Protein AF-A0A8I1W9U2-F1 (afdb_monomer_lite)

Sequence (162 aa):
RIPGFEQPWETDFGKPERIVSALDIMTEGPRGGAAFNNEFGRPALLGYFRTYEEEVNSHNGQEVRGYHKPIMLAGSLGNIRENHIQKGEIPVGAKMIVMGRPAMNIGLGGGEAAYMTSGQSQEDLDFASVQRDNPEMERRCQEVIDSCWQLGDDNPILFIHD

Organism: Plesiomonas shigelloides (NCBI:txid703)

InterPro domains:
  IPR036676 PurM-like, C-terminal domain superfamily [G3DSA:3.90.650.10] (55-162)
  IPR036676 PurM-like, C-terminal domain superfamily [SSF56042] (92-162)
  IPR036921 PurM-like, N-terminal domain superfamily [SSF55326] (1-88)

Structure (mmCIF, N/CA/C/O backbone):
data_AF-A0A8I1W9U2-F1
#
_entry.id   AF-A0A8I1W9U2-F1
#
loop_
_atom_site.group_PDB
_atom_site.id
_atom_site.type_symbol
_atom_site.label_atom_id
_atom_site.label_alt_id
_atom_site.label_comp_id
_atom_site.label_asym_id
_atom_site.label_entity_id
_atom_site.label_seq_id
_atom_site.pdbx_PDB_ins_code
_atom_site.Cartn_x
_atom_site.Cartn_y
_atom_site.Cartn_z
_atom_site.occupancy
_atom_site.B_iso_or_equiv
_atom_site.auth_seq_id
_atom_site.auth_comp_id
_atom_site.auth_asym_id
_atom_site.auth_atom_id
_atom_site.pdbx_PDB_model_num
ATOM 1 N N . ARG A 1 1 ? -16.528 2.222 17.257 1.00 96.00 1 ARG A N 1
ATOM 2 C CA . ARG A 1 1 ? -17.354 3.104 18.103 1.00 96.00 1 ARG A CA 1
ATOM 3 C C . ARG A 1 1 ? -17.472 4.473 17.459 1.00 96.00 1 ARG A C 1
ATOM 5 O O . ARG A 1 1 ? -16.553 5.278 17.556 1.00 96.00 1 ARG A O 1
ATOM 12 N N . ILE A 1 2 ? -18.553 4.683 16.709 1.00 97.75 2 ILE A N 1
ATOM 13 C CA . ILE A 1 2 ? -18.865 5.964 16.060 1.00 97.75 2 ILE A CA 1
ATOM 14 C C . ILE A 1 2 ? -19.697 6.792 17.053 1.00 97.75 2 ILE A C 1
ATOM 16 O O . ILE A 1 2 ? -20.717 6.273 17.505 1.00 97.75 2 ILE A O 1
ATOM 20 N N . PRO A 1 3 ? -19.308 8.039 17.384 1.00 97.38 3 PRO A N 1
ATOM 21 C CA . PRO A 1 3 ? -20.066 8.871 18.316 1.00 97.38 3 PRO A CA 1
ATOM 22 C C . PRO A 1 3 ? -21.521 9.072 17.877 1.00 97.38 3 PRO A C 1
ATOM 24 O O . PRO A 1 3 ? -21.775 9.519 16.757 1.00 97.38 3 PRO A O 1
ATOM 27 N N . GLY A 1 4 ? -22.473 8.753 18.756 1.00 98.06 4 GLY A N 1
ATOM 28 C CA . GLY A 1 4 ? -23.911 8.851 18.474 1.00 98.06 4 GLY A CA 1
ATOM 29 C C . GLY A 1 4 ? -24.455 7.747 17.559 1.00 98.06 4 GLY A C 1
ATOM 30 O O . GLY A 1 4 ? -25.597 7.831 17.104 1.00 98.06 4 GLY A O 1
ATOM 31 N N . PHE A 1 5 ? -23.646 6.728 17.271 1.00 98.12 5 PHE A N 1
ATOM 32 C CA . PHE A 1 5 ? -24.029 5.536 16.518 1.00 98.12 5 PHE A CA 1
ATOM 33 C C . PHE A 1 5 ? -23.378 4.273 17.107 1.00 98.12 5 PHE A C 1
ATOM 35 O O . PHE A 1 5 ? -22.994 3.345 16.387 1.00 98.12 5 PHE A O 1
ATOM 42 N N . GLU A 1 6 ? -23.224 4.245 18.428 1.00 98.31 6 GLU A N 1
ATOM 43 C CA . GLU A 1 6 ? -22.674 3.103 19.146 1.00 98.31 6 GLU A CA 1
ATOM 44 C C . GLU A 1 6 ? -23.581 1.877 18.982 1.00 98.31 6 GLU A C 1
ATOM 46 O O . GLU A 1 6 ? -24.810 1.961 19.045 1.00 98.31 6 GLU A O 1
ATOM 51 N N . GLN A 1 7 ? -22.965 0.723 18.750 1.00 98.25 7 GLN A N 1
ATOM 52 C CA . GLN A 1 7 ? -23.675 -0.541 18.588 1.00 98.25 7 GLN A CA 1
ATOM 53 C C . GLN A 1 7 ? -23.706 -1.320 19.911 1.00 98.25 7 GLN A C 1
ATOM 55 O O . GLN A 1 7 ? -22.772 -1.217 20.704 1.00 98.25 7 GLN A O 1
ATOM 60 N N . PRO A 1 8 ? -24.739 -2.145 20.167 1.00 98.19 8 PRO A N 1
ATOM 61 C CA . PRO A 1 8 ? -24.929 -2.794 21.469 1.00 98.19 8 PRO A CA 1
ATOM 62 C C . PRO A 1 8 ? -23.862 -3.837 21.834 1.00 98.19 8 PRO A C 1
ATOM 64 O O . PRO A 1 8 ? -23.809 -4.262 22.983 1.00 98.19 8 PRO A O 1
ATOM 67 N N . TRP A 1 9 ? -23.040 -4.270 20.876 1.00 97.56 9 TRP A N 1
ATOM 68 C CA . TRP A 1 9 ? -21.908 -5.178 21.101 1.00 97.56 9 TRP A CA 1
ATOM 69 C C . TRP A 1 9 ? -20.578 -4.441 21.315 1.00 97.56 9 TRP A C 1
ATOM 71 O O . TRP A 1 9 ? -19.549 -5.080 21.492 1.00 97.56 9 TRP A O 1
ATOM 81 N N . GLU A 1 10 ? -20.548 -3.108 21.237 1.00 98.31 10 GLU A N 1
ATOM 82 C CA . GLU A 1 10 ? -19.311 -2.348 21.405 1.00 98.31 10 GLU A CA 1
ATOM 83 C C . GLU A 1 10 ? -19.058 -2.018 22.881 1.00 98.31 10 GLU A C 1
ATOM 85 O O . GLU A 1 10 ? -19.852 -1.327 23.519 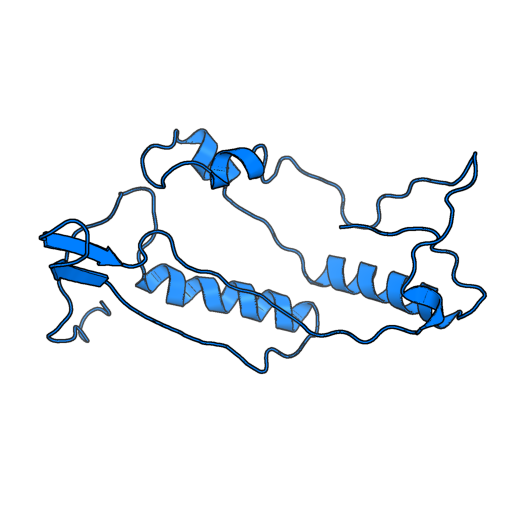1.00 98.31 10 GLU A O 1
ATOM 90 N N . THR A 1 11 ? -17.899 -2.436 23.392 1.00 97.56 11 THR A N 1
ATOM 91 C CA . THR A 1 11 ? -17.420 -2.116 24.747 1.00 97.56 11 THR A CA 1
ATOM 92 C C . THR A 1 11 ? -16.135 -1.285 24.673 1.00 97.56 11 THR A C 1
ATOM 94 O O . THR A 1 11 ? -15.339 -1.431 23.746 1.00 97.56 11 THR A O 1
ATOM 97 N N . ASP A 1 12 ? -15.931 -0.371 25.627 1.00 96.94 12 ASP A N 1
ATOM 98 C CA . ASP A 1 12 ? -14.672 0.371 25.753 1.00 96.94 12 ASP A CA 1
ATOM 99 C C . ASP A 1 12 ? -13.658 -0.386 26.613 1.00 96.94 12 ASP A C 1
ATOM 101 O O . ASP A 1 12 ? -13.767 -0.385 27.838 1.00 96.94 12 ASP A O 1
ATOM 105 N N . PHE A 1 13 ? -12.650 -0.989 25.983 1.00 96.12 13 PHE A N 1
ATOM 106 C CA . PHE A 1 13 ? -11.536 -1.638 26.683 1.00 96.12 13 PHE A CA 1
ATOM 107 C C . PHE A 1 13 ? -10.308 -0.723 26.863 1.00 96.12 13 PHE A C 1
ATOM 109 O O . PHE A 1 13 ? -9.278 -1.160 27.378 1.00 96.12 13 PHE A O 1
ATOM 116 N N . GLY A 1 14 ? -10.402 0.552 26.463 1.00 94.88 14 GLY A N 1
ATOM 117 C CA . GLY A 1 14 ? -9.275 1.482 26.409 1.00 94.88 14 GLY A CA 1
ATOM 118 C C . GLY A 1 14 ? -8.284 1.160 25.284 1.00 94.88 14 GLY A C 1
ATOM 119 O O . GLY A 1 14 ? -8.406 0.166 24.581 1.00 94.88 14 GLY A O 1
ATOM 120 N N . LYS A 1 15 ? -7.275 2.015 25.093 1.00 93.19 15 LYS A N 1
ATOM 121 C CA . LYS A 1 15 ? -6.174 1.803 24.136 1.00 93.19 15 LYS A CA 1
ATOM 122 C C . LYS A 1 15 ? -4.905 2.503 24.632 1.00 93.19 15 LYS A C 1
ATOM 124 O O . LYS A 1 15 ? -5.028 3.476 25.378 1.00 93.19 15 LYS A O 1
ATOM 129 N N . PRO A 1 16 ? -3.697 2.093 24.203 1.00 91.25 16 PRO A N 1
ATOM 130 C CA . PRO A 1 16 ? -2.490 2.880 24.442 1.00 91.25 16 PRO A CA 1
ATOM 131 C C . PRO A 1 16 ? -2.657 4.330 23.956 1.00 91.25 16 PRO A C 1
ATOM 133 O O . PRO A 1 16 ? -3.199 4.574 22.876 1.00 91.25 16 PRO A O 1
ATOM 136 N N . GLU A 1 17 ? -2.177 5.305 24.731 1.00 88.62 17 GLU A N 1
ATOM 137 C CA . GLU A 1 17 ? -2.333 6.734 24.397 1.00 88.62 17 GLU A CA 1
ATOM 138 C C . GLU A 1 17 ? -1.656 7.109 23.073 1.00 88.62 17 GLU A C 1
ATOM 140 O O . GLU A 1 17 ? -2.151 7.958 22.337 1.00 88.62 17 GLU A O 1
ATOM 145 N N . ARG A 1 18 ? -0.557 6.423 22.748 1.00 86.88 18 ARG A N 1
ATOM 146 C CA . ARG A 1 18 ? 0.303 6.689 21.587 1.00 86.88 18 ARG A CA 1
ATOM 147 C C . ARG A 1 18 ? -0.198 6.109 20.266 1.00 86.88 18 ARG A C 1
ATOM 149 O O . ARG A 1 18 ? 0.411 6.356 19.232 1.00 86.88 18 ARG A O 1
ATOM 156 N N . ILE A 1 19 ? -1.284 5.336 20.274 1.00 92.69 19 ILE A N 1
ATOM 157 C CA . ILE A 1 19 ? -1.913 4.852 19.039 1.00 92.69 19 ILE A CA 1
ATOM 158 C C . ILE A 1 19 ? -3.219 5.597 18.786 1.00 92.69 19 ILE A C 1
ATOM 160 O O . ILE A 1 19 ? -3.900 6.025 19.717 1.00 92.69 19 ILE A O 1
ATOM 164 N N . VAL A 1 20 ? -3.604 5.726 17.523 1.00 95.00 20 VAL A N 1
ATOM 165 C CA . VAL A 1 20 ? -4.907 6.283 17.137 1.00 95.00 20 VAL A CA 1
ATOM 166 C C . VAL A 1 20 ? -6.032 5.259 17.330 1.00 95.00 20 VAL A C 1
ATOM 168 O O . VAL A 1 20 ? -5.781 4.073 17.549 1.00 95.00 20 VAL A O 1
ATOM 171 N N . SER A 1 21 ? -7.287 5.709 17.308 1.00 97.25 21 SER A N 1
ATOM 172 C CA . SER A 1 21 ? -8.434 4.807 17.458 1.00 97.25 21 SER A CA 1
ATOM 173 C C . SER A 1 21 ? -8.710 3.996 16.183 1.00 97.25 21 SER A C 1
ATOM 175 O O . SER A 1 21 ? -8.303 4.373 15.084 1.00 97.25 21 SER A O 1
ATOM 177 N N . ALA A 1 22 ? -9.480 2.908 16.304 1.00 97.75 22 ALA A N 1
ATOM 178 C CA . ALA A 1 22 ? -9.975 2.169 15.139 1.00 97.75 22 ALA A CA 1
ATOM 179 C C . ALA A 1 22 ? -10.816 3.054 14.195 1.00 97.75 22 ALA A C 1
ATOM 181 O O . ALA A 1 22 ? -10.777 2.872 12.979 1.00 97.75 22 ALA A O 1
ATOM 182 N N . LEU A 1 23 ? -11.552 4.031 14.741 1.00 98.00 23 LEU A N 1
ATOM 183 C CA . LEU A 1 23 ? -12.321 4.988 13.946 1.00 98.00 23 LEU A CA 1
ATOM 184 C C . LEU A 1 23 ? -11.404 5.912 13.137 1.00 98.00 23 LEU A C 1
ATOM 186 O O . LEU A 1 23 ? -11.641 6.101 11.946 1.00 98.00 23 LEU A O 1
ATOM 190 N N . ASP A 1 24 ? -10.342 6.437 13.750 1.00 98.00 24 ASP A N 1
ATOM 191 C CA . ASP A 1 24 ? -9.373 7.298 13.059 1.00 98.00 24 ASP A CA 1
ATOM 192 C C . ASP A 1 24 ? -8.663 6.533 11.939 1.00 98.00 24 ASP A C 1
ATOM 194 O O . ASP A 1 24 ? -8.550 7.035 10.821 1.00 98.00 24 ASP A O 1
ATOM 198 N N . ILE A 1 25 ? -8.267 5.280 12.199 1.00 97.81 25 ILE A N 1
ATOM 199 C CA . ILE A 1 25 ? -7.661 4.398 11.190 1.00 97.81 25 ILE A CA 1
ATOM 200 C C . ILE A 1 25 ? -8.597 4.235 9.994 1.00 97.81 25 ILE A C 1
ATOM 202 O O . ILE A 1 25 ? -8.159 4.378 8.857 1.00 97.81 25 ILE A O 1
ATOM 206 N N . MET A 1 26 ? -9.883 3.971 10.230 1.00 98.19 26 MET A N 1
ATOM 207 C CA . MET A 1 26 ? -10.856 3.799 9.147 1.00 98.19 26 MET A CA 1
ATOM 208 C C . MET A 1 26 ? -11.291 5.111 8.488 1.00 98.19 26 MET A C 1
ATOM 210 O O . MET A 1 26 ? -11.881 5.076 7.409 1.00 98.19 26 MET A O 1
ATOM 214 N N . THR A 1 27 ? -10.978 6.256 9.092 1.00 97.50 27 THR A N 1
ATOM 215 C CA . THR A 1 27 ? -11.245 7.579 8.518 1.00 97.50 27 THR A CA 1
ATOM 216 C C . THR A 1 27 ? -10.095 8.032 7.620 1.00 97.50 27 THR A C 1
ATOM 218 O O . THR A 1 27 ? -10.331 8.446 6.486 1.00 97.50 27 THR A O 1
ATOM 221 N N . GLU A 1 28 ? -8.852 7.903 8.089 1.00 98.06 28 GLU A N 1
ATOM 222 C CA . GLU A 1 28 ? -7.664 8.417 7.395 1.00 98.06 28 GLU A CA 1
ATOM 223 C C . GLU A 1 28 ? -6.943 7.351 6.557 1.00 98.06 28 GLU A C 1
ATOM 225 O O . GLU A 1 28 ? -6.519 7.619 5.433 1.00 98.06 28 GLU A O 1
ATOM 230 N N . GLY A 1 29 ? -6.859 6.110 7.042 1.00 97.19 29 GLY A N 1
ATOM 231 C CA . GLY A 1 29 ? -6.149 5.018 6.369 1.00 97.19 29 GLY A CA 1
ATOM 232 C C . GLY A 1 29 ? -6.659 4.735 4.950 1.00 97.19 29 GLY A C 1
ATOM 233 O O . GLY A 1 29 ? -5.861 4.758 4.007 1.00 97.19 29 GLY A O 1
ATOM 234 N N . PRO A 1 30 ? -7.977 4.527 4.742 1.00 98.06 30 PRO A N 1
ATOM 235 C CA . PRO A 1 30 ? -8.536 4.340 3.406 1.00 98.06 30 PRO A CA 1
ATOM 236 C C . PRO A 1 30 ? -8.313 5.536 2.477 1.00 98.06 30 PRO A C 1
ATOM 238 O O . PRO A 1 30 ? -8.128 5.332 1.279 1.00 98.06 30 PRO A O 1
ATOM 241 N N . ARG A 1 31 ? -8.293 6.771 3.002 1.00 97.69 31 ARG A N 1
ATOM 242 C CA . ARG A 1 31 ? -8.014 7.975 2.203 1.00 97.69 31 ARG A CA 1
ATOM 243 C C . ARG A 1 31 ? -6.576 7.987 1.708 1.00 97.69 31 ARG A C 1
ATOM 245 O O . ARG A 1 31 ? -6.377 8.228 0.525 1.00 97.69 31 ARG A O 1
ATOM 252 N N . GLY A 1 32 ? -5.606 7.666 2.566 1.00 97.06 32 GLY A N 1
ATOM 253 C CA . GLY A 1 32 ? -4.201 7.542 2.166 1.00 97.06 32 GLY A CA 1
ATOM 254 C C . GLY A 1 32 ? -3.997 6.457 1.105 1.00 97.06 32 GLY A C 1
ATOM 255 O O . GLY A 1 32 ? -3.427 6.715 0.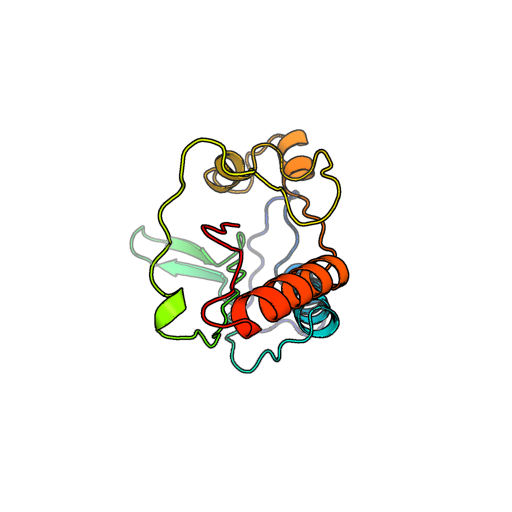047 1.00 97.06 32 GLY A O 1
ATOM 256 N N . GLY A 1 33 ? -4.550 5.259 1.328 1.00 97.00 33 GLY A N 1
ATOM 257 C CA . GLY A 1 33 ? -4.473 4.166 0.351 1.00 97.00 33 GLY A CA 1
ATOM 258 C C . GLY A 1 33 ? -5.150 4.496 -0.988 1.00 97.00 33 GLY A C 1
ATOM 259 O O . GLY A 1 33 ? -4.609 4.192 -2.052 1.00 97.00 33 GLY A O 1
ATOM 260 N N . ALA A 1 34 ? -6.318 5.144 -0.954 1.00 97.81 34 ALA A N 1
ATOM 261 C CA . ALA A 1 34 ? -7.027 5.572 -2.156 1.00 97.81 34 ALA A CA 1
ATOM 262 C C . ALA A 1 34 ? -6.304 6.712 -2.885 1.00 97.81 34 ALA A C 1
ATOM 264 O O . ALA A 1 34 ? -6.200 6.658 -4.106 1.00 97.81 34 ALA A O 1
ATOM 265 N N . ALA A 1 35 ? -5.781 7.708 -2.164 1.00 98.00 35 ALA A N 1
ATOM 266 C CA . ALA A 1 35 ? -4.998 8.799 -2.742 1.00 98.00 35 ALA A CA 1
ATOM 267 C C . ALA A 1 35 ? -3.799 8.246 -3.517 1.00 98.00 35 ALA A C 1
ATOM 269 O O . ALA A 1 35 ? -3.630 8.581 -4.689 1.00 98.00 35 ALA A O 1
ATOM 270 N N . PHE A 1 36 ? -3.066 7.304 -2.914 1.00 98.06 36 PHE A N 1
ATOM 271 C CA . PHE A 1 36 ? -1.962 6.629 -3.583 1.00 98.06 36 PHE A CA 1
ATOM 272 C C . PHE A 1 36 ? -2.410 5.910 -4.858 1.00 98.06 36 PHE A C 1
ATOM 274 O O . PHE A 1 36 ? -1.857 6.152 -5.925 1.00 98.06 36 PHE A O 1
ATOM 281 N N . ASN A 1 37 ? -3.429 5.049 -4.777 1.00 97.38 37 ASN A N 1
ATOM 282 C CA . ASN A 1 37 ? -3.914 4.300 -5.942 1.00 97.38 37 ASN A CA 1
ATOM 283 C C . ASN A 1 37 ? -4.410 5.217 -7.069 1.00 97.38 37 ASN A C 1
ATOM 285 O O . ASN A 1 37 ? -4.152 4.937 -8.239 1.00 97.38 37 ASN A O 1
ATOM 289 N N . ASN A 1 38 ? -5.093 6.309 -6.721 1.00 97.75 38 ASN A N 1
ATOM 290 C CA . ASN A 1 38 ? -5.638 7.262 -7.680 1.00 97.75 38 ASN A CA 1
ATOM 291 C C . ASN A 1 38 ? -4.533 8.049 -8.389 1.00 97.75 38 ASN A C 1
ATOM 293 O O . ASN A 1 38 ? -4.551 8.148 -9.612 1.00 97.75 38 ASN A O 1
ATOM 297 N N . GLU A 1 39 ? -3.581 8.598 -7.634 1.00 98.00 39 GLU A N 1
ATOM 298 C CA . GLU A 1 39 ? -2.505 9.424 -8.187 1.00 98.00 39 GLU A CA 1
ATOM 299 C C . GLU A 1 39 ? -1.454 8.578 -8.921 1.00 98.00 39 GLU A C 1
ATOM 301 O O . GLU A 1 39 ? -0.984 8.973 -9.986 1.00 98.00 39 GLU A O 1
ATOM 306 N N . PHE A 1 40 ? -1.155 7.372 -8.424 1.00 98.25 40 PHE A N 1
ATOM 307 C CA . PHE A 1 40 ? -0.341 6.399 -9.155 1.00 98.25 40 PHE A CA 1
ATOM 308 C C . PHE A 1 40 ? -1.057 5.869 -10.409 1.00 98.25 40 PHE A C 1
ATOM 310 O O . PHE A 1 40 ? -0.418 5.558 -11.411 1.00 98.25 40 PHE A O 1
ATOM 317 N N . GLY A 1 41 ? -2.387 5.769 -10.380 1.00 97.44 41 GLY A N 1
ATOM 318 C CA . GLY A 1 41 ? -3.194 5.354 -11.526 1.00 97.44 41 GLY A CA 1
ATOM 319 C C . GLY A 1 41 ? -3.416 3.843 -11.630 1.00 97.44 41 GLY A C 1
ATOM 320 O O . GLY A 1 41 ? -3.348 3.288 -12.726 1.00 97.44 41 GLY A O 1
ATOM 321 N N . ARG A 1 42 ? -3.720 3.165 -10.513 1.00 97.38 42 ARG A N 1
ATOM 322 C CA . ARG A 1 42 ? -4.167 1.758 -10.517 1.00 97.38 42 ARG A CA 1
ATOM 323 C C . ARG A 1 42 ? -5.537 1.589 -9.846 1.00 97.38 42 ARG A C 1
ATOM 325 O O . ARG A 1 42 ? -5.759 2.144 -8.770 1.00 97.38 42 ARG A O 1
ATOM 332 N N . PRO A 1 43 ? -6.462 0.804 -10.423 1.00 97.69 43 PRO A N 1
ATOM 333 C CA . PRO A 1 43 ? -7.773 0.594 -9.822 1.00 97.69 43 PRO A CA 1
ATOM 334 C C . PRO A 1 43 ? -7.707 -0.374 -8.629 1.00 97.69 43 PRO A C 1
ATOM 336 O O . PRO A 1 43 ? -7.131 -1.458 -8.721 1.00 97.69 43 PRO A O 1
ATOM 339 N N . ALA A 1 44 ? -8.364 -0.017 -7.524 1.00 97.69 44 ALA A N 1
ATOM 340 C CA . ALA A 1 44 ? -8.590 -0.909 -6.386 1.00 97.69 44 ALA A CA 1
ATOM 341 C C . ALA A 1 44 ? -9.942 -1.624 -6.545 1.00 97.69 44 ALA A C 1
ATOM 343 O O . ALA A 1 44 ? -10.994 -1.017 -6.363 1.00 97.69 44 ALA A O 1
ATOM 344 N N . LEU A 1 45 ? -9.911 -2.904 -6.929 1.00 97.50 45 LEU A N 1
ATOM 345 C CA . LEU A 1 45 ? -11.109 -3.647 -7.357 1.00 97.50 45 LEU A CA 1
ATOM 346 C C . LEU A 1 45 ? -11.678 -4.601 -6.301 1.00 97.50 45 LEU A C 1
ATOM 348 O O . LEU A 1 45 ? -12.853 -4.950 -6.362 1.00 97.50 45 LEU A O 1
ATOM 352 N N . LEU A 1 46 ? -10.847 -5.049 -5.360 1.00 96.88 46 LEU A N 1
ATOM 353 C CA . LEU A 1 46 ? -11.216 -5.996 -4.312 1.00 96.88 46 LEU A CA 1
ATOM 354 C C . LEU A 1 46 ? -10.618 -5.545 -2.984 1.00 96.88 46 LEU A C 1
ATOM 356 O O . LEU A 1 46 ? -9.563 -4.915 -2.940 1.00 96.88 46 LEU A O 1
ATOM 360 N N . GLY A 1 47 ? -11.286 -5.909 -1.897 1.00 97.00 47 GLY A N 1
ATOM 361 C CA . GLY A 1 47 ? -10.822 -5.641 -0.547 1.00 97.00 47 GLY A CA 1
ATOM 362 C C . GLY A 1 47 ? -11.712 -6.324 0.477 1.00 97.00 47 GLY A C 1
ATOM 363 O O . GLY A 1 47 ? -12.755 -6.889 0.144 1.00 97.00 47 GLY A O 1
ATOM 364 N N . TYR A 1 48 ? -11.297 -6.261 1.735 1.00 98.25 48 TYR A N 1
ATOM 365 C CA . TYR A 1 48 ? -12.133 -6.644 2.861 1.00 98.25 48 TYR A CA 1
ATOM 366 C C . TYR A 1 48 ? -12.017 -5.588 3.953 1.00 98.25 48 TYR A C 1
ATOM 368 O O . TYR A 1 48 ? -11.021 -4.874 4.052 1.00 98.25 48 TYR A O 1
ATOM 376 N N . PHE A 1 49 ? -13.042 -5.519 4.789 1.00 98.31 49 PHE A N 1
ATOM 377 C CA . PHE A 1 49 ? -13.049 -4.693 5.981 1.00 98.31 49 PHE A CA 1
ATOM 378 C C . PHE A 1 49 ? -13.631 -5.515 7.127 1.00 98.31 49 PHE A C 1
ATOM 380 O O . PHE A 1 49 ? -14.680 -6.143 6.979 1.00 98.31 49 PHE A O 1
ATOM 387 N N . ARG A 1 50 ? -12.917 -5.555 8.255 1.00 98.38 50 ARG A N 1
ATOM 388 C CA . ARG A 1 50 ? -13.327 -6.280 9.457 1.00 98.38 50 ARG A CA 1
ATOM 389 C C . ARG A 1 50 ? -13.091 -5.413 10.682 1.00 98.38 50 ARG A C 1
ATOM 391 O O . ARG A 1 50 ? -11.970 -4.970 10.909 1.00 98.38 50 ARG A O 1
ATOM 398 N N . THR A 1 51 ? -14.123 -5.271 11.503 1.00 98.25 51 THR A N 1
ATOM 399 C CA . THR A 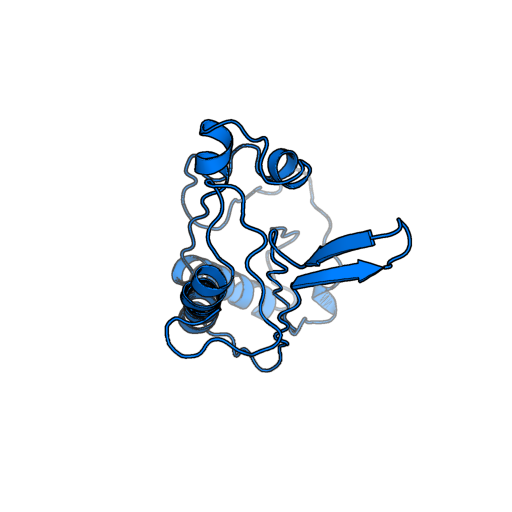1 51 ? -13.990 -4.866 12.902 1.00 98.25 51 THR A CA 1
ATOM 400 C C . THR A 1 51 ? -14.101 -6.102 13.788 1.00 98.25 51 THR A C 1
ATOM 402 O O . THR A 1 51 ? -14.889 -7.010 13.517 1.00 98.25 51 THR A O 1
ATOM 405 N N . TYR A 1 52 ? -13.255 -6.173 14.810 1.00 98.38 52 TYR A N 1
ATOM 406 C CA . TYR A 1 52 ? -13.351 -7.171 15.868 1.00 98.38 52 TYR A CA 1
ATOM 407 C C . TYR A 1 52 ? -12.581 -6.661 17.082 1.00 98.38 52 TYR A C 1
ATOM 409 O O . TYR A 1 52 ? -11.398 -6.332 16.968 1.00 98.38 52 TYR A O 1
ATOM 417 N N . GLU A 1 53 ? -13.264 -6.584 18.211 1.00 98.38 53 GLU A N 1
ATOM 418 C CA . GLU A 1 53 ? -12.719 -6.247 19.519 1.00 98.38 53 GLU A CA 1
ATOM 419 C C . GLU A 1 53 ? -13.721 -6.768 20.543 1.00 98.38 53 GLU A C 1
ATOM 421 O O . GLU A 1 53 ? -14.852 -6.292 20.574 1.00 98.38 53 GLU A O 1
ATOM 426 N N . GLU A 1 54 ? -13.348 -7.795 21.300 1.00 98.06 54 GLU A N 1
ATOM 427 C CA . GLU A 1 54 ? -14.252 -8.399 22.275 1.00 98.06 54 GLU A CA 1
ATOM 428 C C . GLU A 1 54 ? -13.482 -9.106 23.389 1.00 98.06 54 GLU A C 1
ATOM 430 O O . GLU A 1 54 ? -12.400 -9.660 23.158 1.00 98.06 54 GLU A O 1
ATOM 435 N N . GLU A 1 55 ? -14.066 -9.127 24.583 1.00 98.00 55 GLU A N 1
ATOM 436 C CA . GLU A 1 55 ? -13.638 -10.003 25.665 1.00 98.00 55 GLU A CA 1
ATOM 437 C C . GLU A 1 55 ? -14.201 -11.412 25.443 1.00 98.00 55 GLU A C 1
ATOM 439 O O . GLU A 1 55 ? -15.406 -11.654 25.501 1.00 98.00 55 GLU A O 1
ATOM 444 N N . VAL A 1 56 ? -13.319 -12.371 25.172 1.00 97.81 56 VAL A N 1
ATOM 445 C CA . VAL A 1 56 ? -13.705 -13.732 24.793 1.00 97.81 56 VAL A CA 1
ATOM 446 C C . VAL A 1 56 ? -12.978 -14.775 25.623 1.00 97.81 56 VAL A C 1
ATOM 448 O O . VAL A 1 56 ? -11.824 -14.598 26.005 1.00 97.81 56 VAL A O 1
ATOM 451 N N . ASN A 1 57 ? -13.638 -15.912 25.850 1.00 97.81 57 ASN A N 1
ATOM 452 C CA . ASN A 1 57 ? -12.971 -17.113 26.343 1.00 97.81 57 ASN A CA 1
ATOM 453 C C . ASN A 1 57 ? -12.317 -17.843 25.162 1.00 97.81 57 ASN A C 1
ATOM 455 O O . ASN A 1 57 ? -12.970 -18.590 24.431 1.00 97.81 57 ASN A O 1
ATOM 459 N N . SER A 1 58 ? -11.040 -17.556 24.947 1.00 96.88 58 SER A N 1
ATOM 460 C CA . SER A 1 58 ? -10.222 -18.043 23.839 1.00 96.88 58 SER A CA 1
ATOM 461 C C . SER A 1 58 ? -9.201 -19.070 24.358 1.00 96.88 58 SER A C 1
ATOM 463 O O . SER A 1 58 ? -9.308 -19.594 25.466 1.00 96.88 58 SER A O 1
ATOM 465 N N . HIS A 1 59 ? -8.214 -19.430 23.542 1.00 96.25 59 HIS A N 1
ATOM 466 C CA . HIS A 1 59 ? -7.229 -20.468 23.847 1.00 96.25 59 HIS A CA 1
ATOM 467 C C . HIS A 1 59 ? -6.412 -20.204 25.123 1.00 96.25 59 HIS A C 1
ATOM 469 O O . HIS A 1 59 ? -5.887 -21.153 25.698 1.00 96.25 59 HIS A O 1
ATOM 475 N N . ASN A 1 60 ? -6.310 -18.945 25.565 1.00 96.62 60 ASN A N 1
ATOM 476 C CA . ASN A 1 60 ? -5.598 -18.543 26.780 1.00 96.62 60 ASN A CA 1
ATOM 477 C C . ASN A 1 60 ? -6.545 -18.096 27.916 1.00 96.62 60 ASN A C 1
ATOM 479 O O . ASN A 1 60 ? -6.166 -17.302 28.773 1.00 96.62 60 ASN A O 1
ATOM 483 N N . GLY A 1 61 ? -7.786 -18.593 27.923 1.00 97.12 61 GLY A N 1
ATOM 484 C CA . GLY A 1 61 ? -8.808 -18.196 28.891 1.00 97.12 61 GLY A CA 1
ATOM 485 C C . GLY A 1 61 ? -9.525 -16.909 28.484 1.00 97.12 61 GLY A C 1
ATOM 486 O O . GLY A 1 61 ? -9.677 -16.630 27.296 1.00 97.12 61 GLY A O 1
ATOM 487 N N . GLN A 1 62 ? -9.997 -16.147 29.472 1.00 97.44 62 GLN A N 1
ATOM 488 C CA . GLN A 1 62 ? -10.711 -14.890 29.253 1.00 97.44 62 GLN A CA 1
ATOM 489 C C . GLN A 1 62 ? -9.721 -13.766 28.925 1.00 97.44 62 GLN A C 1
ATOM 491 O O . GLN A 1 62 ? -8.857 -13.430 29.733 1.00 97.44 62 GLN A O 1
ATOM 496 N N . GLU A 1 63 ? -9.824 -13.213 27.721 1.00 97.25 63 GLU A N 1
ATOM 497 C CA . GLU A 1 63 ? -8.904 -12.204 27.198 1.00 97.25 63 GLU A CA 1
ATOM 498 C C . GLU A 1 63 ? -9.613 -11.275 26.206 1.00 97.25 63 GLU A C 1
ATOM 500 O O . GLU A 1 63 ? -10.536 -11.683 25.500 1.00 97.25 63 GLU A O 1
ATOM 505 N N . VAL A 1 64 ? -9.149 -10.027 26.107 1.00 97.00 64 VAL A N 1
ATOM 506 C CA . VAL A 1 64 ? -9.608 -9.098 25.067 1.00 97.00 64 VAL A CA 1
ATOM 507 C C . VAL A 1 64 ? -8.849 -9.389 23.776 1.00 97.00 64 VAL A C 1
ATOM 509 O O . VAL A 1 64 ? -7.617 -9.345 23.733 1.00 97.00 64 VAL A O 1
ATOM 512 N N . ARG A 1 65 ? -9.581 -9.695 22.704 1.00 97.62 65 ARG A N 1
ATOM 513 C CA . ARG A 1 65 ? -9.027 -10.010 21.383 1.00 97.62 65 ARG A CA 1
ATOM 514 C C . ARG A 1 65 ? -9.553 -9.018 20.364 1.00 97.62 65 ARG A C 1
ATOM 516 O O . ARG A 1 65 ? -10.757 -8.840 20.228 1.00 97.62 65 ARG A O 1
ATOM 523 N N . GLY A 1 66 ? -8.648 -8.410 19.609 1.00 97.19 66 GLY A N 1
ATOM 524 C CA . GLY A 1 66 ? -9.002 -7.418 18.603 1.00 97.19 66 GLY A CA 1
ATOM 525 C C . GLY A 1 66 ? -7.796 -6.886 17.842 1.00 97.19 66 GLY A C 1
ATOM 526 O O . GLY A 1 66 ? -6.719 -7.484 17.867 1.00 97.19 66 GLY A O 1
ATOM 527 N N . TYR A 1 67 ? -7.990 -5.756 17.166 1.00 97.31 67 TYR A N 1
ATOM 528 C CA . TYR A 1 67 ? -7.024 -5.185 16.221 1.00 97.31 67 TYR A CA 1
ATOM 529 C C . TYR A 1 67 ? -6.594 -3.753 16.581 1.00 97.31 67 TYR A C 1
ATOM 531 O O . TYR A 1 67 ? -6.650 -2.858 15.742 1.00 97.31 67 TYR A O 1
ATOM 539 N N . HIS A 1 68 ? -6.125 -3.526 17.817 1.00 95.38 68 HIS A N 1
ATOM 540 C CA . HIS A 1 68 ? -5.488 -2.248 18.187 1.00 95.38 68 HIS A CA 1
ATOM 541 C C . HIS A 1 68 ? -4.250 -1.937 17.337 1.00 95.38 68 HIS A C 1
ATOM 543 O O . HIS A 1 68 ? -4.066 -0.802 16.908 1.00 95.38 68 HIS A O 1
ATOM 549 N N . LYS A 1 69 ? -3.434 -2.955 17.036 1.00 95.06 69 LYS A N 1
ATOM 550 C CA . LYS A 1 69 ? -2.501 -2.916 15.905 1.00 95.06 69 LYS A CA 1
ATOM 551 C C . LYS A 1 69 ? -3.286 -3.392 14.673 1.00 95.06 69 LYS A C 1
ATOM 553 O O . LYS A 1 69 ? -3.661 -4.568 14.636 1.00 95.06 69 LYS A O 1
ATOM 558 N N . PRO A 1 70 ? -3.603 -2.512 13.708 1.00 96.38 70 PRO A N 1
ATOM 559 C CA . PRO A 1 70 ? -4.497 -2.857 12.612 1.00 96.38 70 PRO A CA 1
ATOM 560 C C . PRO A 1 70 ? -3.823 -3.784 11.600 1.00 96.38 70 PRO A C 1
ATOM 562 O O . PRO A 1 70 ? -2.597 -3.839 11.490 1.00 96.38 70 PRO A O 1
ATOM 565 N N . ILE A 1 71 ? -4.647 -4.449 10.791 1.00 97.25 71 ILE A N 1
ATOM 566 C CA . ILE A 1 71 ? -4.201 -5.046 9.533 1.00 97.25 71 ILE A CA 1
ATOM 567 C C . ILE A 1 71 ? -4.457 -4.018 8.430 1.00 97.25 71 ILE A C 1
ATOM 569 O O . ILE A 1 71 ? -5.600 -3.811 8.027 1.00 97.25 71 ILE A O 1
ATOM 573 N N . MET A 1 72 ? -3.394 -3.373 7.953 1.00 96.81 72 MET A N 1
ATOM 574 C CA . MET A 1 72 ? -3.418 -2.563 6.735 1.00 96.81 72 MET A CA 1
ATOM 575 C C . MET A 1 72 ? -2.817 -3.415 5.616 1.00 96.81 72 MET A C 1
ATOM 577 O O . MET A 1 72 ? -1.649 -3.791 5.684 1.00 96.81 72 MET A O 1
ATOM 581 N N . LEU A 1 73 ? -3.643 -3.799 4.641 1.00 96.38 73 LEU A N 1
ATOM 582 C CA . LEU A 1 73 ? -3.273 -4.746 3.592 1.00 96.38 73 LEU A CA 1
ATOM 583 C C . LEU A 1 73 ? -3.364 -4.083 2.219 1.00 96.38 73 LEU A C 1
ATOM 585 O O . LEU A 1 73 ? -4.381 -3.481 1.878 1.00 96.38 73 LEU A O 1
ATOM 589 N N . ALA A 1 74 ? -2.317 -4.262 1.417 1.00 95.56 74 ALA A N 1
ATOM 590 C CA . ALA A 1 74 ? -2.267 -3.857 0.020 1.00 95.56 74 ALA A CA 1
ATOM 591 C C . ALA A 1 74 ? -1.735 -5.014 -0.835 1.00 95.56 74 ALA A C 1
ATOM 593 O O . ALA A 1 74 ? -0.819 -5.729 -0.438 1.00 95.56 74 ALA A O 1
ATOM 594 N N . GLY A 1 75 ? -2.319 -5.194 -2.016 1.00 95.25 75 GLY A N 1
ATOM 595 C CA . GLY A 1 75 ? -1.914 -6.199 -2.993 1.00 95.25 75 GLY A CA 1
ATOM 596 C C . GLY A 1 75 ? -2.304 -5.748 -4.395 1.00 95.25 75 GLY A C 1
ATOM 597 O O . GLY A 1 75 ? -3.164 -4.880 -4.555 1.00 95.25 75 GLY A O 1
ATOM 598 N N . SER A 1 76 ? -1.657 -6.304 -5.416 1.00 94.62 76 SER A N 1
ATOM 599 C CA . SER A 1 76 ? -1.957 -5.974 -6.810 1.00 94.62 76 SER A CA 1
ATOM 600 C C . SER A 1 76 ? -1.616 -7.128 -7.748 1.00 94.62 76 SER A C 1
ATOM 602 O O . SER A 1 76 ? -0.932 -8.075 -7.362 1.00 94.62 76 SER A O 1
ATOM 604 N N . LEU A 1 77 ? -2.116 -7.034 -8.977 1.00 95.69 77 LEU A N 1
ATOM 605 C CA . LEU A 1 77 ? -1.745 -7.895 -10.092 1.00 95.69 77 LEU A CA 1
ATOM 606 C C . LEU A 1 77 ? -1.105 -7.022 -11.170 1.00 95.69 77 LEU A C 1
ATOM 608 O O . LEU A 1 77 ? -1.538 -5.890 -11.389 1.00 95.69 77 LEU A O 1
ATOM 612 N N . GLY A 1 78 ? -0.101 -7.565 -11.848 1.00 96.69 78 GLY A N 1
ATOM 613 C CA . GLY A 1 78 ? 0.566 -6.935 -12.981 1.00 96.69 78 GLY A CA 1
ATOM 614 C C . GLY A 1 78 ? 0.763 -7.938 -14.111 1.00 96.69 78 GLY A C 1
ATOM 615 O O . GLY A 1 78 ? 0.681 -9.148 -13.898 1.00 96.69 78 GLY A O 1
ATOM 616 N N . ASN A 1 79 ? 1.024 -7.430 -15.312 1.00 98.19 79 ASN A N 1
ATOM 617 C CA . ASN A 1 79 ? 1.407 -8.246 -16.461 1.00 98.19 79 ASN A CA 1
ATOM 618 C C . ASN A 1 79 ? 2.922 -8.180 -16.655 1.00 98.19 79 ASN A C 1
ATOM 620 O O . ASN A 1 79 ? 3.537 -7.149 -16.397 1.00 98.19 79 ASN A O 1
ATOM 624 N N . ILE A 1 80 ? 3.509 -9.263 -17.158 1.00 98.12 80 ILE A N 1
ATOM 625 C CA . ILE A 1 80 ? 4.936 -9.346 -17.469 1.00 98.12 80 ILE A CA 1
ATOM 626 C C . ILE A 1 80 ? 5.137 -10.137 -18.763 1.00 98.12 80 ILE A C 1
ATOM 628 O O . ILE A 1 80 ? 4.388 -11.074 -19.046 1.00 98.12 80 ILE A O 1
ATOM 632 N N . ARG A 1 81 ? 6.130 -9.750 -19.572 1.00 97.12 81 ARG A N 1
ATOM 633 C CA . ARG A 1 81 ? 6.553 -10.532 -20.743 1.00 97.12 81 ARG A CA 1
ATOM 634 C C . ARG A 1 81 ? 7.397 -11.720 -20.291 1.00 97.12 81 ARG A C 1
ATOM 636 O O . ARG A 1 81 ? 8.232 -11.575 -19.405 1.00 97.12 81 ARG A O 1
ATOM 643 N N . GLU A 1 82 ? 7.227 -12.866 -20.943 1.00 97.50 82 GLU A N 1
ATOM 644 C CA . GLU A 1 82 ? 7.916 -14.114 -20.581 1.00 97.50 82 GLU A CA 1
ATOM 645 C C . GLU A 1 82 ? 9.445 -13.956 -20.513 1.00 97.50 82 GLU A C 1
ATOM 647 O O . GLU A 1 82 ? 10.062 -14.330 -19.515 1.00 97.50 82 GLU A O 1
ATOM 652 N N . ASN A 1 83 ? 10.037 -13.283 -21.506 1.00 95.94 83 ASN A N 1
ATOM 653 C CA . ASN A 1 83 ? 11.483 -13.034 -21.583 1.00 95.94 83 ASN A CA 1
ATOM 654 C C . ASN A 1 83 ? 12.030 -12.134 -20.457 1.00 95.94 83 ASN A C 1
ATOM 656 O O . ASN A 1 83 ? 13.243 -12.015 -20.318 1.00 95.94 83 ASN A O 1
ATOM 660 N N . HIS A 1 84 ? 11.170 -11.492 -19.660 1.00 97.56 84 HIS A N 1
ATOM 661 C CA . HIS A 1 84 ? 11.565 -10.605 -18.558 1.00 97.56 84 HIS A CA 1
ATOM 662 C C . HIS A 1 84 ? 11.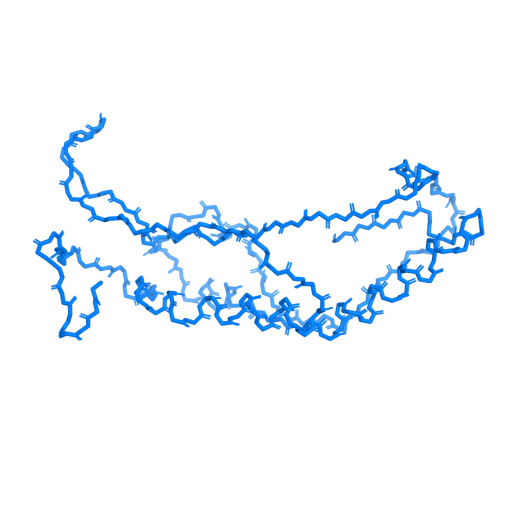241 -11.185 -17.173 1.00 97.56 84 HIS A C 1
ATOM 664 O O . HIS A 1 84 ? 11.437 -10.503 -16.171 1.00 97.56 84 HIS A O 1
ATOM 670 N N . ILE A 1 85 ? 10.758 -12.434 -17.090 1.00 97.69 85 ILE A N 1
ATOM 671 C CA . ILE A 1 85 ? 10.452 -13.099 -15.809 1.00 97.69 85 ILE A CA 1
ATOM 672 C C . ILE A 1 85 ? 11.732 -13.427 -15.033 1.00 97.69 85 ILE A C 1
ATOM 674 O O . ILE A 1 85 ? 11.799 -13.229 -13.820 1.00 97.69 85 ILE A O 1
ATOM 678 N N . GLN A 1 86 ? 12.740 -13.966 -15.721 1.00 97.69 86 GLN A N 1
ATOM 679 C CA . GLN A 1 86 ? 14.018 -14.317 -15.106 1.00 97.69 86 GLN A CA 1
ATOM 680 C C . GLN A 1 86 ? 14.936 -13.098 -15.091 1.00 97.69 86 GLN A C 1
ATOM 682 O O . GLN A 1 86 ? 15.039 -12.377 -16.083 1.00 97.69 86 GLN A O 1
ATOM 687 N N . LYS A 1 87 ? 15.618 -12.871 -13.966 1.00 96.25 87 LYS A N 1
ATOM 688 C CA . LYS A 1 87 ? 16.592 -11.781 -13.864 1.00 96.25 87 LYS A CA 1
ATOM 689 C C . LYS A 1 87 ? 17.816 -12.082 -14.733 1.00 96.25 87 LYS A C 1
ATOM 691 O O . LYS A 1 87 ? 18.235 -13.235 -14.827 1.00 96.25 87 LYS A O 1
ATOM 696 N N . GLY A 1 88 ? 18.385 -11.045 -15.344 1.00 92.94 88 GLY A N 1
ATOM 697 C CA . GLY A 1 88 ? 19.587 -11.163 -16.160 1.00 92.94 88 GLY A CA 1
ATOM 698 C C . GLY A 1 88 ? 20.857 -11.313 -15.324 1.00 92.94 88 GLY A C 1
ATOM 699 O O . GLY A 1 88 ? 20.881 -11.049 -14.118 1.00 92.94 88 GLY A O 1
ATOM 700 N N . GLU A 1 89 ? 21.943 -11.708 -15.983 1.00 96.00 89 GLU A N 1
ATOM 701 C CA . GLU A 1 89 ? 23.273 -11.685 -15.379 1.00 96.00 89 GLU A CA 1
ATOM 702 C C . GLU A 1 89 ? 23.770 -10.240 -15.221 1.00 96.00 89 GLU A C 1
ATOM 704 O O . GLU A 1 89 ? 23.543 -9.385 -16.078 1.00 96.00 89 GLU A O 1
ATOM 709 N N . ILE A 1 90 ? 24.476 -9.964 -14.122 1.00 97.31 90 ILE A N 1
ATOM 710 C CA . ILE A 1 90 ? 25.069 -8.650 -13.847 1.00 97.31 90 ILE A CA 1
ATOM 711 C C . ILE A 1 90 ? 26.568 -8.726 -14.179 1.00 97.31 90 ILE A C 1
ATOM 713 O O . ILE A 1 90 ? 27.336 -9.276 -13.385 1.00 97.31 90 ILE A O 1
ATOM 717 N N . PRO A 1 91 ? 27.021 -8.197 -15.331 1.00 96.56 91 PRO A N 1
ATOM 718 C CA . PRO A 1 91 ? 28.421 -8.253 -15.718 1.00 96.56 91 PRO A CA 1
ATOM 719 C C . PRO A 1 91 ? 29.267 -7.271 -14.899 1.00 96.56 91 PRO A C 1
ATOM 721 O O . PRO A 1 91 ? 28.792 -6.249 -14.392 1.00 96.56 91 PRO A O 1
ATOM 724 N N . VAL A 1 92 ? 30.569 -7.547 -14.819 1.00 97.75 92 VAL A N 1
ATOM 725 C CA . VAL A 1 92 ? 31.536 -6.631 -14.201 1.00 97.75 92 VAL A CA 1
ATOM 726 C C . VAL A 1 92 ? 31.503 -5.279 -14.919 1.00 97.75 92 VAL A C 1
ATOM 728 O O . VAL A 1 92 ? 31.567 -5.206 -16.143 1.00 97.75 92 VAL A O 1
ATOM 731 N N . GLY A 1 93 ? 31.421 -4.196 -14.144 1.00 96.94 93 GLY A N 1
ATOM 732 C CA . GLY A 1 93 ? 31.356 -2.829 -14.670 1.00 96.94 93 GLY A CA 1
ATOM 733 C C . GLY A 1 93 ? 29.941 -2.315 -14.956 1.00 96.94 93 GLY A C 1
ATOM 734 O O . GLY A 1 93 ? 29.805 -1.154 -15.358 1.00 96.94 93 GLY A O 1
ATOM 735 N N . ALA A 1 94 ? 28.902 -3.125 -14.709 1.00 97.44 94 ALA A N 1
ATOM 736 C CA . ALA A 1 94 ? 27.512 -2.680 -14.752 1.00 97.44 94 ALA A CA 1
ATOM 737 C C . ALA A 1 94 ? 27.277 -1.460 -13.843 1.00 97.44 94 ALA A C 1
ATOM 739 O O . ALA A 1 94 ? 27.888 -1.309 -12.780 1.00 97.44 94 ALA A O 1
ATOM 740 N N . LYS A 1 95 ? 26.390 -0.559 -14.275 1.00 97.50 95 LYS A N 1
ATOM 741 C CA . LYS A 1 95 ? 26.049 0.648 -13.517 1.00 97.50 95 LYS A CA 1
ATOM 742 C C . LYS A 1 95 ? 24.956 0.332 -12.506 1.00 97.50 95 LYS A C 1
ATOM 744 O O . LYS A 1 95 ? 23.890 -0.142 -12.879 1.00 97.50 95 LYS A O 1
ATOM 749 N N . MET A 1 96 ? 25.222 0.637 -11.239 1.00 96.69 96 MET A N 1
ATOM 750 C CA . MET A 1 96 ? 24.210 0.616 -10.187 1.00 96.69 96 MET A CA 1
ATOM 751 C C . MET A 1 96 ? 23.525 1.978 -10.146 1.00 96.69 96 MET A C 1
ATOM 753 O O . MET A 1 96 ? 24.186 3.001 -9.965 1.00 96.69 96 MET A O 1
ATOM 757 N N . ILE A 1 97 ? 22.213 1.986 -10.359 1.00 97.19 97 ILE A N 1
ATOM 758 C CA . ILE A 1 97 ? 21.408 3.201 -10.463 1.00 97.19 97 ILE A CA 1
ATOM 759 C C . ILE A 1 97 ? 20.315 3.132 -9.406 1.00 97.19 97 ILE A C 1
ATOM 761 O O . ILE A 1 97 ? 19.626 2.123 -9.288 1.00 97.19 97 ILE A O 1
ATOM 765 N N . VAL A 1 98 ? 20.145 4.227 -8.668 1.00 97.19 98 VAL A N 1
ATOM 766 C CA . VAL A 1 98 ? 18.965 4.448 -7.833 1.00 97.19 98 VAL A CA 1
ATOM 767 C C . VAL A 1 98 ? 17.974 5.249 -8.666 1.00 97.19 98 VAL A C 1
ATOM 769 O O . VAL A 1 98 ? 18.266 6.379 -9.061 1.00 97.19 98 VAL A O 1
ATOM 772 N N . MET A 1 99 ? 16.825 4.651 -8.968 1.00 95.81 99 MET A N 1
ATOM 773 C CA . MET A 1 99 ? 15.739 5.315 -9.683 1.00 95.81 99 MET A CA 1
ATOM 774 C C . MET A 1 99 ? 14.702 5.803 -8.677 1.00 95.81 99 MET A C 1
ATOM 776 O O . MET A 1 99 ? 14.160 5.010 -7.916 1.00 95.81 99 MET A O 1
ATOM 780 N N . GLY A 1 100 ? 14.428 7.106 -8.675 1.00 94.25 100 GLY A N 1
ATOM 781 C CA . GLY A 1 100 ? 13.391 7.688 -7.834 1.00 94.25 100 GLY A CA 1
ATOM 782 C C . GLY A 1 100 ? 13.769 9.039 -7.250 1.00 94.25 100 GLY A C 1
ATOM 783 O O . GLY A 1 100 ? 14.614 9.772 -7.767 1.00 94.25 100 GLY A O 1
ATOM 784 N N . ARG A 1 101 ? 13.090 9.381 -6.157 1.00 89.38 101 ARG A N 1
ATOM 785 C CA . ARG A 1 101 ? 13.265 10.648 -5.440 1.00 89.38 101 ARG A CA 1
ATOM 786 C C . ARG A 1 101 ? 14.588 10.719 -4.666 1.00 89.38 101 ARG A C 1
ATOM 788 O O . ARG A 1 101 ? 15.089 9.695 -4.208 1.00 89.38 101 ARG A O 1
ATOM 795 N N . PRO A 1 102 ? 15.066 11.939 -4.361 1.00 92.69 102 PRO A N 1
ATOM 796 C CA . PRO A 1 102 ? 16.034 12.144 -3.293 1.00 92.69 102 PRO A CA 1
ATOM 797 C C . PRO A 1 102 ? 15.533 11.568 -1.962 1.00 92.69 102 PRO A C 1
ATOM 799 O O . PRO A 1 102 ? 14.373 11.775 -1.575 1.00 92.69 102 PRO A O 1
ATOM 802 N N . ALA A 1 103 ? 16.427 10.860 -1.274 1.00 92.19 103 ALA A N 1
ATOM 803 C CA . ALA A 1 103 ? 16.170 10.296 0.042 1.00 92.19 103 ALA A CA 1
ATOM 804 C C . ALA A 1 103 ? 16.128 11.387 1.125 1.00 92.19 103 ALA A C 1
ATOM 806 O O . ALA A 1 103 ? 16.731 12.453 0.999 1.00 92.19 103 ALA A O 1
ATOM 807 N N . MET A 1 104 ? 15.415 11.094 2.208 1.00 91.50 104 MET A N 1
ATOM 808 C CA . MET A 1 104 ? 15.366 11.888 3.437 1.00 91.50 104 MET A CA 1
ATOM 809 C C . MET A 1 104 ? 15.471 10.937 4.628 1.00 91.50 104 MET A C 1
ATOM 811 O O . MET A 1 104 ? 15.298 9.730 4.466 1.00 91.50 104 MET A O 1
ATOM 815 N N . ASN A 1 105 ? 15.722 11.470 5.823 1.00 89.94 105 ASN A N 1
ATOM 816 C CA . ASN A 1 105 ? 15.731 10.670 7.045 1.00 89.94 105 ASN A CA 1
ATOM 817 C C . ASN A 1 105 ? 14.293 10.317 7.470 1.00 89.94 105 ASN A C 1
ATOM 819 O O . ASN A 1 105 ? 13.690 11.015 8.280 1.00 89.94 105 ASN A O 1
ATOM 823 N N . ILE A 1 106 ? 13.730 9.284 6.847 1.00 87.88 106 ILE A N 1
ATOM 824 C CA . ILE A 1 106 ? 12.355 8.808 7.033 1.00 87.88 106 ILE A CA 1
ATOM 825 C C . ILE A 1 106 ? 12.415 7.309 7.305 1.00 87.88 106 ILE A C 1
ATOM 827 O O . ILE A 1 106 ? 13.165 6.602 6.636 1.00 87.88 106 ILE A O 1
ATOM 831 N N . GLY A 1 107 ? 11.622 6.813 8.257 1.00 81.69 107 GLY A N 1
ATOM 832 C CA . GLY A 1 107 ? 11.489 5.368 8.460 1.00 81.69 107 GLY A CA 1
ATOM 833 C C . GLY A 1 107 ? 12.717 4.678 9.058 1.00 81.69 107 GLY A C 1
ATOM 834 O O . GLY A 1 107 ? 12.840 3.458 8.933 1.00 81.69 107 GLY A O 1
ATOM 835 N N . LEU A 1 108 ? 13.657 5.422 9.655 1.00 82.19 108 LEU A N 1
ATOM 836 C CA . LEU A 1 108 ? 14.914 4.852 10.140 1.00 82.19 108 LEU A CA 1
ATOM 837 C C . LEU A 1 108 ? 14.642 3.788 11.215 1.00 82.19 108 LEU A C 1
ATOM 839 O O . LEU A 1 108 ? 13.972 4.057 12.205 1.00 82.19 108 LEU A O 1
ATOM 843 N N . GLY A 1 109 ? 15.153 2.571 11.014 1.00 74.50 109 GLY A N 1
ATOM 844 C CA . GLY A 1 109 ? 14.906 1.456 11.935 1.00 74.50 109 GLY A CA 1
ATOM 845 C C . GLY A 1 109 ? 13.497 0.856 11.844 1.00 74.50 109 GLY A C 1
ATOM 846 O O . GLY A 1 109 ? 13.143 0.028 12.679 1.00 74.50 109 GLY A O 1
ATOM 847 N N . GLY A 1 110 ? 12.698 1.204 10.826 1.00 67.12 110 GLY A N 1
ATOM 848 C CA . GLY A 1 110 ? 11.333 0.686 10.656 1.00 67.12 110 GLY A CA 1
ATOM 849 C C . GLY A 1 110 ? 11.252 -0.845 10.615 1.00 67.12 110 GLY A C 1
ATOM 850 O O . GLY A 1 110 ? 10.299 -1.427 11.132 1.00 67.12 110 GLY A O 1
ATOM 851 N N . GLY A 1 111 ? 12.293 -1.500 10.085 1.00 62.53 111 GLY A N 1
ATOM 852 C CA . GLY A 1 111 ? 12.423 -2.956 10.113 1.00 62.53 111 GLY A CA 1
ATOM 853 C C . GLY A 1 111 ? 12.471 -3.528 11.531 1.00 62.53 111 GLY A C 1
ATOM 854 O O . GLY A 1 111 ? 11.812 -4.525 11.788 1.00 62.53 111 GLY A O 1
ATOM 855 N N . GLU A 1 112 ? 13.178 -2.885 12.463 1.00 59.56 112 GLU A N 1
ATOM 856 C CA . GLU A 1 112 ? 13.280 -3.313 13.867 1.00 59.56 112 GLU A CA 1
ATOM 857 C C . GLU A 1 112 ? 12.056 -2.874 14.688 1.00 59.56 112 GLU A C 1
ATOM 859 O O . GLU A 1 112 ? 11.535 -3.646 15.496 1.00 59.56 112 GLU A O 1
ATOM 864 N N . ALA A 1 113 ? 11.529 -1.672 14.430 1.00 60.38 113 ALA A N 1
ATOM 865 C CA . ALA A 1 113 ? 10.340 -1.147 15.100 1.00 60.38 113 ALA A CA 1
ATOM 866 C C . ALA A 1 113 ? 9.078 -1.988 14.821 1.00 60.38 113 ALA A C 1
ATOM 868 O O . ALA A 1 113 ? 8.230 -2.146 15.701 1.00 60.38 113 ALA A O 1
ATOM 869 N N . ALA A 1 114 ? 8.964 -2.592 13.631 1.00 59.25 114 ALA A N 1
ATOM 870 C CA . ALA A 1 114 ? 7.833 -3.446 13.267 1.00 59.25 114 ALA A CA 1
ATOM 871 C C . ALA A 1 114 ? 7.739 -4.753 14.089 1.00 59.25 114 ALA A C 1
ATOM 873 O O . ALA A 1 114 ? 6.629 -5.286 14.237 1.00 59.25 114 ALA A O 1
ATOM 874 N N . TYR A 1 115 ? 8.865 -5.240 14.641 1.00 54.25 115 TYR A N 1
ATOM 875 C CA . TYR A 1 115 ? 8.941 -6.466 15.453 1.00 54.25 115 TYR A CA 1
ATOM 876 C C . TYR A 1 115 ? 8.502 -6.277 16.907 1.00 54.25 115 TYR A C 1
ATOM 878 O O . TYR A 1 115 ? 8.142 -7.257 17.560 1.00 54.25 115 TYR A O 1
ATOM 886 N N . MET A 1 116 ? 8.512 -5.049 17.430 1.00 59.91 116 MET A N 1
ATOM 887 C CA . MET A 1 116 ? 8.147 -4.808 18.825 1.00 59.91 116 MET A CA 1
ATOM 888 C C . MET A 1 116 ? 6.624 -4.754 19.021 1.00 59.91 116 MET A C 1
ATOM 890 O O . MET A 1 116 ? 5.860 -4.311 18.155 1.00 59.91 116 MET A O 1
ATOM 894 N N . THR A 1 117 ? 6.165 -5.224 20.184 1.00 57.28 117 THR A N 1
ATOM 895 C CA . THR A 1 117 ? 4.758 -5.137 20.592 1.00 57.28 117 THR A CA 1
ATOM 896 C C . THR A 1 117 ? 4.364 -3.667 20.737 1.00 57.28 117 THR A C 1
ATOM 898 O O . THR A 1 117 ? 5.006 -2.906 21.461 1.00 57.28 117 THR A O 1
ATOM 901 N N . SER A 1 118 ? 3.306 -3.255 20.037 1.00 59.03 118 SER A N 1
ATOM 902 C CA . SER A 1 118 ? 2.816 -1.873 20.030 1.00 59.03 118 SER A CA 1
ATOM 903 C C . SER A 1 118 ? 2.450 -1.402 21.442 1.00 59.03 118 SER A C 1
ATOM 905 O O . SER A 1 118 ? 1.664 -2.070 22.113 1.00 59.03 118 SER A O 1
ATOM 907 N N . GLY A 1 119 ? 2.967 -0.242 21.866 1.00 53.00 119 GLY A N 1
ATOM 908 C CA . GLY A 1 119 ? 2.583 0.415 23.125 1.00 53.00 119 GLY A CA 1
ATOM 909 C C . GLY A 1 119 ? 3.664 0.501 24.212 1.00 53.00 119 GLY A C 1
ATOM 910 O O . GLY A 1 119 ? 3.402 1.108 25.244 1.00 53.00 119 GLY A O 1
ATOM 911 N N . GLN A 1 120 ? 4.866 -0.050 23.993 1.00 52.34 120 GLN A N 1
ATOM 912 C CA . GLN A 1 120 ? 6.039 0.123 24.879 1.00 52.34 120 GLN A CA 1
ATOM 913 C C . GLN A 1 120 ? 7.220 0.842 24.184 1.00 52.34 120 GLN A C 1
ATOM 915 O O . GLN A 1 120 ? 8.368 0.703 24.603 1.00 52.34 120 GLN A O 1
ATOM 920 N N . SER A 1 121 ? 6.963 1.583 23.100 1.00 55.44 121 SER A N 1
ATOM 921 C CA . SER A 1 121 ? 7.983 2.308 22.328 1.00 55.44 121 SER A CA 1
ATOM 922 C C . SER A 1 121 ? 8.401 3.632 22.989 1.00 55.44 121 SER A C 1
ATOM 924 O O . SER A 1 121 ? 7.607 4.304 23.647 1.00 55.44 121 SER A O 1
ATOM 926 N N . GLN A 1 122 ? 9.669 4.017 22.803 1.00 59.88 122 GLN A N 1
ATOM 927 C CA . GLN A 1 122 ? 10.162 5.374 23.071 1.00 59.88 122 GLN A CA 1
ATOM 928 C C . GLN A 1 122 ? 9.606 6.356 22.025 1.00 59.88 122 GLN A C 1
ATOM 930 O O . GLN A 1 122 ? 9.321 5.963 20.901 1.00 59.88 122 GLN A O 1
ATOM 935 N N . GLU A 1 123 ? 9.455 7.636 22.378 1.00 60.81 123 GLU A N 1
ATOM 936 C CA . GLU A 1 123 ? 8.893 8.690 21.502 1.00 60.81 123 GLU A CA 1
ATOM 937 C C . GLU A 1 123 ? 9.617 8.822 20.155 1.00 60.81 123 GLU A C 1
ATOM 939 O O . GLU A 1 123 ? 8.974 8.973 19.118 1.00 60.81 123 GLU A O 1
ATOM 944 N N . ASP A 1 124 ? 10.937 8.642 20.145 1.00 60.41 124 ASP A N 1
ATOM 945 C CA . ASP A 1 124 ? 11.741 8.667 18.920 1.00 60.41 124 ASP A CA 1
ATOM 946 C C . ASP A 1 124 ? 11.339 7.567 17.918 1.00 60.41 124 ASP A C 1
ATOM 948 O O . ASP A 1 124 ? 11.388 7.779 16.704 1.00 60.41 124 ASP A O 1
ATOM 952 N N . LEU A 1 125 ? 10.885 6.405 18.406 1.00 62.97 125 LEU A N 1
ATOM 953 C CA . LEU A 1 125 ? 10.409 5.311 17.552 1.00 62.97 125 LEU A CA 1
ATOM 954 C C . LEU A 1 125 ? 9.045 5.625 16.923 1.00 62.97 125 LEU A C 1
ATOM 956 O O . LEU A 1 125 ? 8.754 5.145 15.825 1.00 62.97 125 LEU A O 1
ATOM 960 N N . ASP A 1 126 ? 8.225 6.453 17.574 1.00 72.31 126 ASP A N 1
ATOM 961 C CA . ASP A 1 126 ? 6.920 6.853 17.043 1.00 72.31 126 ASP A CA 1
ATOM 962 C C . ASP A 1 126 ? 7.100 7.848 15.878 1.00 72.31 126 ASP A C 1
ATOM 964 O O . ASP A 1 126 ? 6.456 7.695 14.839 1.00 72.31 126 ASP A O 1
ATOM 968 N N . PHE A 1 127 ? 8.055 8.788 15.969 1.00 80.25 127 PHE A N 1
ATOM 969 C CA . PHE A 1 127 ? 8.425 9.659 14.839 1.00 80.25 127 PHE A CA 1
ATOM 970 C C . PHE A 1 127 ? 9.032 8.879 13.672 1.00 80.25 127 PHE A C 1
ATOM 972 O O . PHE A 1 127 ? 8.689 9.131 12.515 1.00 80.25 127 PHE A O 1
ATOM 979 N N . ALA A 1 128 ? 9.898 7.903 13.960 1.00 83.88 128 ALA A N 1
ATOM 980 C CA . ALA A 1 128 ? 10.476 7.034 12.938 1.00 83.88 128 ALA A CA 1
ATOM 981 C C . ALA A 1 128 ? 9.422 6.164 12.227 1.00 83.88 128 ALA A C 1
ATOM 983 O O . ALA A 1 128 ? 9.651 5.717 11.105 1.00 83.88 128 ALA A O 1
ATOM 984 N N . SER A 1 129 ? 8.257 5.953 12.843 1.00 81.94 129 SER A N 1
ATOM 985 C CA . SER A 1 129 ? 7.154 5.180 12.264 1.00 81.94 129 SER A CA 1
ATOM 986 C C . SER A 1 129 ? 6.284 5.987 11.291 1.00 81.94 129 SER A C 1
ATOM 988 O O . SER A 1 129 ? 5.472 5.401 10.571 1.00 81.94 129 SER A O 1
ATOM 990 N N . VAL A 1 130 ? 6.453 7.314 11.220 1.00 87.25 130 VAL A N 1
ATOM 991 C CA . VAL A 1 130 ? 5.715 8.172 10.283 1.00 87.25 130 VAL A CA 1
ATOM 992 C C . VAL A 1 130 ? 6.295 8.035 8.875 1.00 87.25 130 VAL A C 1
ATOM 994 O O . VAL A 1 130 ? 7.461 8.339 8.621 1.00 87.25 130 VAL A O 1
ATOM 997 N N . GLN A 1 131 ? 5.455 7.587 7.943 1.00 91.69 131 GLN A N 1
ATOM 998 C CA . GLN A 1 131 ? 5.810 7.412 6.536 1.00 91.69 131 GLN A CA 1
ATOM 999 C C . GLN A 1 131 ? 5.422 8.627 5.691 1.00 91.69 131 GLN A C 1
ATOM 1001 O O . GLN A 1 131 ? 4.631 9.474 6.105 1.00 91.69 131 GLN A O 1
ATOM 1006 N N . ARG A 1 132 ? 5.999 8.712 4.488 1.00 92.44 132 ARG A N 1
ATOM 1007 C CA . ARG A 1 132 ? 5.742 9.801 3.540 1.00 92.44 132 ARG A CA 1
ATOM 1008 C C . ARG A 1 132 ? 5.655 9.277 2.114 1.00 92.44 132 ARG A C 1
ATOM 1010 O O . ARG A 1 132 ? 6.670 8.916 1.520 1.00 92.44 132 ARG A O 1
ATOM 1017 N N . ASP A 1 133 ? 4.472 9.360 1.532 1.00 91.44 133 ASP A N 1
ATOM 1018 C CA . ASP A 1 133 ? 4.222 9.007 0.142 1.00 91.44 133 ASP A CA 1
ATOM 1019 C C . ASP A 1 133 ? 4.495 10.171 -0.838 1.00 91.44 133 ASP A C 1
ATOM 1021 O O . ASP A 1 133 ? 4.733 11.329 -0.458 1.00 91.44 133 ASP A O 1
ATOM 1025 N N . ASN A 1 134 ? 4.611 9.809 -2.119 1.00 95.12 134 ASN A N 1
ATOM 1026 C CA . ASN A 1 134 ? 4.589 10.696 -3.286 1.00 95.12 134 ASN A CA 1
ATOM 1027 C C . ASN A 1 134 ? 4.260 9.847 -4.537 1.00 95.12 134 ASN A C 1
ATOM 1029 O O . ASN A 1 134 ? 5.191 9.426 -5.234 1.00 95.12 134 ASN A O 1
ATOM 1033 N N .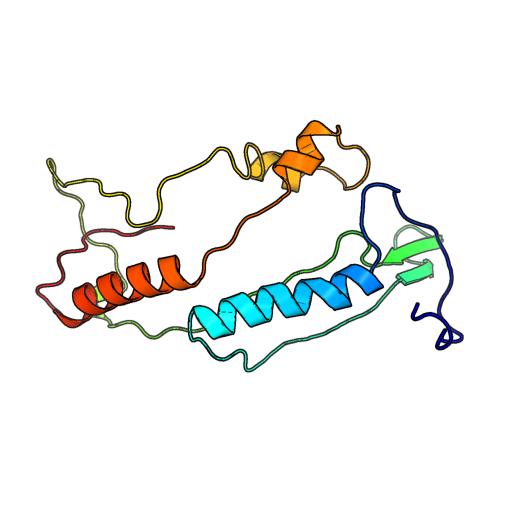 PRO A 1 135 ? 2.975 9.538 -4.783 1.00 96.06 135 PRO A N 1
ATOM 1034 C CA . PRO A 1 135 ? 2.575 8.588 -5.821 1.00 96.06 135 PRO A CA 1
ATOM 1035 C C . PRO A 1 135 ? 2.930 9.045 -7.245 1.00 96.06 135 PRO A C 1
ATOM 1037 O O . PRO A 1 135 ? 3.297 8.208 -8.069 1.00 96.06 135 PRO A O 1
ATOM 1040 N N . GLU A 1 136 ? 2.908 10.352 -7.539 1.00 97.25 136 GLU A N 1
ATOM 1041 C CA . GLU A 1 136 ? 3.354 10.902 -8.832 1.00 97.25 136 GLU A CA 1
ATOM 1042 C C . GLU A 1 136 ? 4.797 10.516 -9.174 1.00 97.25 136 GLU A C 1
ATOM 1044 O O . GLU A 1 136 ? 5.111 10.186 -10.323 1.00 97.25 136 GLU A O 1
ATOM 1049 N N . MET A 1 137 ? 5.681 10.503 -8.174 1.00 96.50 137 MET A N 1
ATOM 1050 C CA . MET A 1 137 ? 7.079 10.141 -8.392 1.00 96.50 137 MET A CA 1
ATOM 1051 C C . MET A 1 137 ? 7.212 8.668 -8.767 1.00 96.50 137 MET A C 1
ATOM 1053 O O . MET A 1 137 ? 7.992 8.317 -9.653 1.00 96.50 137 MET A O 1
ATOM 1057 N N . GLU A 1 138 ? 6.449 7.805 -8.101 1.00 97.12 138 GLU A N 1
ATOM 1058 C CA . GLU A 1 138 ? 6.438 6.380 -8.410 1.00 97.12 138 GLU A CA 1
ATOM 1059 C C . GLU A 1 138 ? 5.814 6.127 -9.783 1.00 97.12 138 GLU A C 1
ATOM 1061 O O . GLU A 1 138 ? 6.351 5.342 -10.560 1.00 97.12 138 GLU A O 1
ATOM 1066 N N . ARG A 1 139 ? 4.774 6.885 -10.156 1.00 97.75 139 ARG A N 1
ATOM 1067 C CA . ARG A 1 139 ? 4.204 6.857 -11.508 1.00 97.75 139 ARG A CA 1
ATOM 1068 C C . ARG A 1 139 ? 5.245 7.213 -12.570 1.00 97.75 139 ARG A C 1
ATOM 1070 O O . ARG A 1 139 ? 5.331 6.542 -13.592 1.00 97.75 139 ARG A O 1
ATOM 1077 N N . ARG A 1 140 ? 6.088 8.218 -12.332 1.00 98.06 140 ARG A N 1
ATOM 1078 C CA . ARG A 1 140 ? 7.188 8.564 -13.251 1.00 98.06 140 ARG A CA 1
ATOM 1079 C C . ARG A 1 140 ? 8.247 7.476 -13.354 1.00 98.06 140 ARG A C 1
ATOM 1081 O O . ARG A 1 140 ? 8.768 7.255 -14.443 1.00 98.06 140 ARG A O 1
ATOM 1088 N N . CYS A 1 141 ? 8.562 6.797 -12.253 1.00 98.12 141 CYS A N 1
ATOM 1089 C CA . CYS A 1 141 ? 9.458 5.641 -12.286 1.00 98.12 141 CYS A CA 1
ATOM 1090 C C . CYS A 1 141 ? 8.828 4.491 -13.083 1.00 98.12 141 CYS A C 1
ATOM 1092 O O . CYS A 1 141 ? 9.501 3.893 -13.920 1.00 98.12 141 CYS A O 1
ATOM 1094 N N . GLN A 1 142 ? 7.527 4.247 -12.896 1.00 98.44 142 GLN A N 1
ATOM 1095 C CA . GLN A 1 142 ? 6.775 3.247 -13.649 1.00 98.44 142 GLN A CA 1
ATOM 1096 C C . GLN A 1 142 ? 6.831 3.506 -15.159 1.00 98.44 142 GLN A C 1
ATOM 1098 O O . GLN A 1 142 ? 7.079 2.571 -15.905 1.00 98.44 142 GLN A O 1
ATOM 1103 N N . GLU A 1 143 ? 6.697 4.751 -15.623 1.00 98.44 143 GLU A N 1
ATOM 1104 C CA . GLU A 1 143 ? 6.804 5.082 -17.057 1.00 98.44 143 GLU A CA 1
ATOM 1105 C C . GLU A 1 143 ? 8.195 4.782 -17.647 1.00 98.44 143 GLU A C 1
ATOM 1107 O O . GLU A 1 143 ? 8.318 4.367 -18.804 1.00 98.44 143 GLU A O 1
ATOM 1112 N N . VAL A 1 144 ? 9.263 4.953 -16.859 1.00 98.44 144 VAL A N 1
ATOM 1113 C CA . VAL A 1 144 ? 10.622 4.569 -17.279 1.00 98.44 144 VAL A CA 1
ATOM 1114 C C . VAL A 1 144 ? 10.741 3.049 -17.363 1.00 98.44 144 VAL A C 1
ATOM 1116 O O . VAL A 1 144 ? 11.238 2.534 -18.362 1.00 98.44 144 VAL A O 1
ATOM 1119 N N . ILE A 1 145 ? 10.250 2.332 -16.348 1.00 98.50 145 ILE A N 1
ATOM 1120 C CA . ILE A 1 145 ? 10.217 0.863 -16.336 1.00 98.50 145 ILE A CA 1
ATOM 1121 C C . ILE A 1 145 ? 9.407 0.344 -17.530 1.00 98.50 145 ILE A C 1
ATOM 1123 O O . ILE A 1 145 ? 9.849 -0.581 -18.215 1.00 98.50 145 ILE A O 1
ATOM 1127 N N . ASP A 1 146 ? 8.272 0.981 -17.820 1.00 98.50 146 ASP A N 1
ATOM 1128 C CA . ASP A 1 146 ? 7.402 0.651 -18.940 1.00 98.50 146 ASP A CA 1
ATOM 1129 C C . ASP A 1 146 ? 8.097 0.838 -20.278 1.00 98.50 146 ASP A C 1
ATOM 1131 O O . ASP A 1 146 ? 8.114 -0.077 -21.103 1.00 98.50 146 ASP A O 1
ATOM 1135 N N . SER A 1 147 ? 8.765 1.975 -20.453 1.00 98.50 147 SER A N 1
ATOM 1136 C CA . SER A 1 147 ? 9.586 2.235 -21.632 1.00 98.50 147 SER A CA 1
ATOM 1137 C C . SER A 1 147 ? 10.679 1.174 -21.800 1.00 98.50 147 SER A C 1
ATOM 1139 O O . SER A 1 147 ? 10.900 0.695 -22.909 1.00 98.50 147 SER A O 1
ATOM 1141 N N . CYS A 1 148 ? 11.334 0.757 -20.711 1.00 98.50 148 CYS A N 1
ATOM 1142 C CA . CYS A 1 148 ? 12.393 -0.251 -20.749 1.00 98.50 148 CYS A CA 1
ATOM 1143 C C . CYS A 1 148 ? 11.891 -1.636 -21.178 1.00 98.50 148 CYS A C 1
ATOM 1145 O O . CYS A 1 148 ? 12.458 -2.216 -22.102 1.00 98.50 148 CYS A O 1
ATOM 1147 N N . TRP A 1 149 ? 10.830 -2.179 -20.568 1.00 98.25 149 TRP A N 1
ATOM 1148 C CA . TRP A 1 149 ? 10.353 -3.517 -20.956 1.00 98.25 149 TRP A CA 1
ATOM 1149 C C . TRP A 1 149 ? 9.668 -3.519 -22.330 1.00 98.25 149 TRP A C 1
ATOM 1151 O O . TRP A 1 149 ? 9.683 -4.534 -23.040 1.00 98.25 149 TRP A O 1
ATO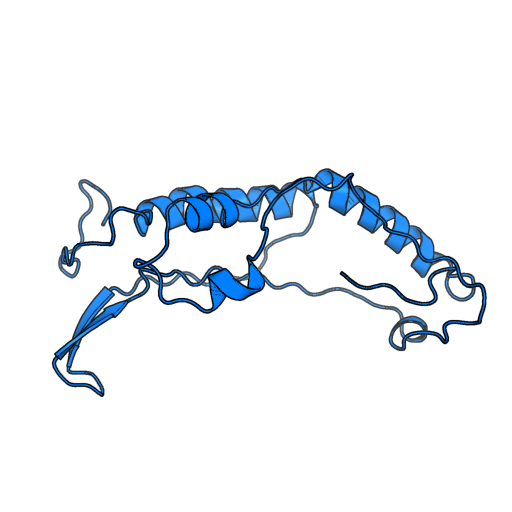M 1161 N N . GLN A 1 150 ? 9.094 -2.389 -22.757 1.00 98.12 150 GLN A N 1
ATOM 1162 C CA . GLN A 1 150 ? 8.472 -2.266 -24.077 1.00 98.12 150 GLN A CA 1
ATOM 1163 C C . GLN A 1 150 ? 9.478 -2.428 -25.222 1.00 98.12 150 GLN A C 1
ATOM 1165 O O . GLN A 1 150 ? 9.088 -2.970 -26.261 1.00 98.12 150 GLN A O 1
ATOM 1170 N N . LEU A 1 151 ? 10.760 -2.100 -24.998 1.00 98.00 151 LEU A N 1
ATOM 1171 C CA . LEU A 1 151 ? 11.867 -2.353 -25.934 1.00 98.00 151 LEU A CA 1
ATOM 1172 C C . LEU A 1 151 ? 12.113 -3.847 -26.222 1.00 98.00 151 LEU A C 1
ATOM 1174 O O . LEU A 1 151 ? 12.841 -4.176 -27.152 1.00 98.00 151 LEU A O 1
ATOM 1178 N N . GLY A 1 152 ? 11.487 -4.766 -25.477 1.00 97.00 152 GLY A N 1
ATOM 1179 C CA . GLY A 1 152 ? 11.587 -6.200 -25.747 1.00 97.00 152 GLY A CA 1
ATOM 1180 C C . GLY A 1 152 ? 12.999 -6.713 -25.490 1.00 97.00 152 GLY A C 1
ATOM 1181 O O . GLY A 1 152 ? 13.448 -6.702 -24.343 1.00 97.00 152 GLY A O 1
ATOM 1182 N N . ASP A 1 153 ? 13.672 -7.163 -26.544 1.00 96.62 153 ASP A N 1
ATOM 1183 C CA . ASP A 1 153 ? 15.033 -7.701 -26.459 1.00 96.62 153 ASP A CA 1
ATOM 1184 C C . ASP A 1 153 ? 16.078 -6.598 -26.215 1.00 96.62 153 ASP A C 1
ATOM 1186 O O . ASP A 1 153 ? 17.132 -6.868 -25.647 1.00 96.62 153 ASP A O 1
ATOM 1190 N N . ASP A 1 154 ? 15.752 -5.342 -26.545 1.00 97.81 154 ASP A N 1
ATOM 1191 C CA . ASP A 1 154 ? 16.603 -4.170 -26.300 1.00 97.81 154 ASP A CA 1
ATOM 1192 C C . ASP A 1 154 ? 16.373 -3.541 -24.906 1.00 97.81 154 ASP A C 1
ATOM 1194 O O . ASP A 1 154 ? 16.771 -2.401 -24.653 1.00 97.81 154 ASP A O 1
ATOM 1198 N N . ASN A 1 155 ? 15.708 -4.251 -23.984 1.00 98.19 155 ASN A N 1
ATOM 1199 C CA . ASN A 1 155 ? 15.498 -3.778 -22.615 1.00 98.19 155 ASN A CA 1
ATOM 1200 C C . ASN A 1 155 ? 16.850 -3.615 -21.879 1.00 98.19 155 ASN A C 1
ATOM 1202 O O . ASN A 1 155 ? 17.544 -4.608 -21.653 1.00 98.19 155 ASN A O 1
ATOM 1206 N N . PRO A 1 156 ? 17.225 -2.397 -21.436 1.00 97.31 156 PRO A N 1
ATOM 1207 C CA . PRO A 1 156 ? 18.520 -2.157 -20.797 1.00 97.31 156 PRO A CA 1
ATOM 1208 C C . PRO A 1 156 ? 18.581 -2.613 -19.329 1.00 97.31 156 PRO A C 1
ATOM 1210 O O . PRO A 1 156 ? 19.650 -2.570 -18.715 1.00 97.31 156 PRO A O 1
ATOM 1213 N N . ILE A 1 157 ? 17.450 -2.995 -18.726 1.00 98.00 157 ILE A N 1
ATOM 1214 C CA . ILE A 1 157 ? 17.385 -3.395 -17.318 1.00 98.00 157 ILE A CA 1
ATOM 1215 C C . ILE A 1 157 ? 17.864 -4.842 -17.176 1.00 98.00 157 ILE A C 1
ATOM 1217 O O . ILE A 1 157 ? 17.140 -5.783 -17.484 1.00 98.00 157 ILE A O 1
ATOM 1221 N N . LEU A 1 158 ? 19.068 -5.019 -16.629 1.00 97.12 158 LEU A N 1
ATOM 1222 C CA . LEU A 1 158 ? 19.598 -6.339 -16.259 1.00 97.12 158 LEU A CA 1
ATOM 1223 C C . LEU A 1 158 ? 18.957 -6.871 -14.970 1.00 97.12 158 LEU A C 1
ATOM 1225 O O . LEU A 1 158 ? 18.653 -8.056 -14.837 1.00 97.12 158 LEU A O 1
ATOM 1229 N N . PHE A 1 159 ? 18.767 -5.973 -14.004 1.00 97.81 159 PHE A N 1
ATOM 1230 C CA . PHE A 1 159 ? 18.242 -6.273 -12.681 1.00 97.81 159 PHE A CA 1
ATOM 1231 C C . PHE A 1 159 ? 17.555 -5.029 -12.113 1.00 97.81 159 PHE A C 1
ATOM 1233 O O . PHE A 1 159 ? 18.087 -3.925 -12.212 1.00 97.81 159 PHE A O 1
ATOM 1240 N N . ILE A 1 160 ? 16.399 -5.220 -11.483 1.00 97.88 160 ILE A N 1
ATOM 1241 C CA . ILE A 1 160 ? 15.678 -4.193 -10.725 1.00 97.88 160 ILE A CA 1
ATOM 1242 C C . ILE A 1 160 ? 15.151 -4.801 -9.421 1.00 97.88 160 ILE A C 1
ATOM 1244 O O . ILE A 1 160 ? 14.896 -6.013 -9.350 1.00 97.88 160 ILE A O 1
ATOM 1248 N N . HIS A 1 161 ? 15.067 -3.976 -8.381 1.00 97.06 161 HIS A N 1
ATOM 1249 C CA . HIS A 1 161 ? 14.575 -4.325 -7.051 1.00 97.06 161 HIS A CA 1
ATOM 1250 C C . HIS A 1 161 ? 14.028 -3.066 -6.370 1.00 97.06 161 HIS A C 1
ATOM 1252 O O . HIS A 1 161 ? 14.511 -1.972 -6.670 1.00 97.06 161 HIS A O 1
ATOM 1258 N N . ASP A 1 162 ? 13.035 -3.250 -5.503 1.00 93.75 162 ASP A N 1
ATOM 1259 C CA . ASP A 1 162 ? 12.479 -2.238 -4.598 1.00 93.75 162 ASP A CA 1
ATOM 1260 C C . ASP A 1 162 ? 13.408 -1.887 -3.424 1.00 93.75 162 ASP A C 1
ATOM 1262 O O . ASP A 1 162 ? 14.227 -2.752 -3.027 1.00 93.75 162 ASP A O 1
#

Foldseek 3Di:
DDVPDDDPQDDPPDAQPLADDPVVCVVVVVVVVVVLCVLLPHDDDDDDDDFDWDQDQDPVGTDTDTPSPHDDDDDDDDDDDPVVPDAADDDPPRDDDDQFDDDDQELVCVVVLVPDDPRPDDPVSSRNPDDDDDNNRVSVSVVVVVVQCVVPVNRPHRDDDD

Secondary structure (DSSP, 8-state):
--TT---TT-------TTS--HHHHHHHHHHHHHHHHHHHT-----------EEEEEETTEEEEEE-SS------------GGGSSPPP--TTPPP---SSPP-S-STTHHHHTTSPTT---HHHHHHT-----HHHHHHHHHHHHHHHHTGGG---S----

pLDDT: mean 92.1, std 11.78, range [52.34, 98.5]

Radius of gyration: 21.59 Å; chains: 1; bounding box: 56×33×56 Å